Protein AF-V8PC30-F1 (afdb_monomer)

Organism: Ophiophagus hannah (NCBI:txid8665)

InterPro domains:
  IPR000210 BTB/POZ domain [PF00651] (2-73)
  IPR000210 BTB/POZ domain [PS50097] (1-52)
  IPR000210 BTB/POZ domain [SM00225] (2-82)
  IPR011333 SKP1/BTB/POZ domain superfamily [G3DSA:3.30.710.10] (1-78)
  IPR011333 SKP1/BTB/POZ domain superfamily [SSF54695] (2-73)

Nearest PDB structures (foldseek):
  8h3r-assembly1_B  TM=8.640E-01  e=3.817E-05  Homo sapiens
  8voj-assembly1_B  TM=8.892E-01  e=1.368E-04  Homo sapiens
  8h37-assembly1_A  TM=8.628E-01  e=3.136E-04  Homo sapiens
  4j8z-assembly1_A  TM=8.423E-01  e=4.315E-04  Homo sapiens
  3lbz-assembly1_A  TM=8.047E-01  e=9.282E-04  Homo sapiens

Secondary structure (DSSP, 8-state):
-HHHHH-HHHHHHHHS--HHHHHT----TT--HHHHHHHHHHHHHS-----HHHHHHHHHHHHHTT-HHHHHHHHHHHS---

Radius of gyration: 13.37 Å; Cα contacts (8 Å, |Δi|>4): 65; chains: 1; bounding box: 39×24×30 Å

Foldseek 3Di:
DLLLVQFVQVVCVCPVVPPCNVVVHDDDPLADPVLVVQVVCCSVPVDHDDDPVSLVRNLVVCVVRVRVVSNVVSVVVNDDDD

pLDDT: mean 76.05, std 11.08, range [43.28, 87.12]

Structure (mmCIF, N/CA/C/O backbone):
data_AF-V8PC30-F1
#
_entry.id   AF-V8PC30-F1
#
loop_
_atom_site.group_PDB
_atom_site.id
_atom_site.type_symbol
_atom_site.label_atom_id
_atom_site.label_alt_id
_atom_site.label_comp_id
_atom_site.label_asym_id
_atom_site.label_entity_id
_atom_site.label_seq_id
_atom_site.pdbx_PDB_ins_code
_atom_site.Cartn_x
_atom_site.Cartn_y
_atom_site.Cartn_z
_atom_site.occupancy
_atom_site.B_iso_or_equiv
_atom_site.auth_seq_id
_atom_site.auth_comp_id
_atom_site.auth_asym_id
_atom_site.auth_atom_id
_atom_site.pdbx_PDB_model_num
ATOM 1 N N . MET A 1 1 ? -12.756 -3.530 5.373 1.00 58.09 1 MET A N 1
ATOM 2 C CA . MET A 1 1 ? -11.996 -4.468 6.234 1.00 58.09 1 MET A CA 1
ATOM 3 C C . MET A 1 1 ? -10.671 -4.891 5.599 1.00 58.09 1 MET A C 1
ATOM 5 O O . MET A 1 1 ? -9.693 -4.886 6.325 1.00 58.09 1 MET A O 1
ATOM 9 N N . LEU A 1 2 ? -10.594 -5.144 4.280 1.00 73.94 2 LEU A N 1
ATOM 10 C CA . LEU A 1 2 ? -9.342 -5.520 3.589 1.00 73.94 2 LEU A CA 1
ATOM 11 C C . LEU A 1 2 ? -8.148 -4.604 3.922 1.00 73.94 2 LEU A C 1
ATOM 13 O O . LEU A 1 2 ? -7.131 -5.096 4.394 1.00 73.94 2 LEU A O 1
ATOM 17 N N . LEU A 1 3 ? -8.300 -3.279 3.780 1.00 75.19 3 LEU A N 1
ATOM 18 C CA . LEU A 1 3 ? -7.247 -2.306 4.115 1.00 75.19 3 LEU A CA 1
ATOM 19 C C . LEU A 1 3 ? -6.766 -2.424 5.571 1.00 75.19 3 LEU A C 1
ATOM 21 O O . LEU A 1 3 ? -5.568 -2.467 5.807 1.00 75.19 3 LEU A O 1
ATOM 25 N N . ALA A 1 4 ? -7.673 -2.566 6.540 1.00 74.69 4 ALA A N 1
ATOM 26 C CA . ALA A 1 4 ? -7.321 -2.748 7.954 1.00 74.69 4 ALA A CA 1
ATOM 27 C C . ALA A 1 4 ? -6.592 -4.080 8.231 1.00 74.69 4 ALA A C 1
ATOM 29 O O . ALA A 1 4 ? -5.823 -4.195 9.183 1.00 74.69 4 ALA A O 1
ATOM 30 N N . SER A 1 5 ? -6.849 -5.107 7.419 1.00 78.00 5 SER A N 1
ATOM 31 C CA . SER A 1 5 ? -6.199 -6.414 7.544 1.00 78.00 5 SER A CA 1
ATOM 32 C C . SER A 1 5 ? -4.779 -6.409 6.982 1.00 78.00 5 SER A C 1
ATOM 34 O O . SER A 1 5 ? -3.904 -7.061 7.545 1.00 78.00 5 SER A O 1
ATOM 36 N N . VAL A 1 6 ? -4.544 -5.668 5.897 1.00 76.50 6 VAL A N 1
ATOM 37 C CA . VAL A 1 6 ? -3.242 -5.626 5.206 1.00 76.50 6 VAL A CA 1
ATOM 38 C C . VAL A 1 6 ? -2.347 -4.470 5.657 1.00 76.50 6 VAL A C 1
ATOM 40 O O . VAL A 1 6 ? -1.148 -4.487 5.393 1.00 76.50 6 VAL A O 1
ATOM 43 N N . SER A 1 7 ? -2.914 -3.474 6.342 1.00 82.00 7 SER A N 1
ATOM 44 C CA . SER A 1 7 ? -2.223 -2.266 6.788 1.00 82.00 7 SER A CA 1
ATOM 45 C C . SER A 1 7 ? -2.522 -1.983 8.263 1.00 82.00 7 SER A C 1
ATOM 47 O O . SER A 1 7 ? -3.642 -1.598 8.615 1.00 82.00 7 SER A O 1
ATOM 49 N N . PRO A 1 8 ? -1.513 -2.120 9.139 1.00 81.94 8 PRO A N 1
ATOM 50 C CA . PRO A 1 8 ? -1.591 -1.666 10.521 1.00 81.94 8 PRO A CA 1
ATOM 51 C C . PRO A 1 8 ? -1.896 -0.166 10.636 1.00 81.94 8 PRO A C 1
ATOM 53 O O . PRO A 1 8 ? -2.679 0.202 11.499 1.00 81.94 8 PRO A O 1
ATOM 56 N N . TYR A 1 9 ? -1.388 0.670 9.720 1.00 82.81 9 TYR A N 1
ATOM 57 C CA . TYR A 1 9 ? -1.708 2.102 9.677 1.00 82.81 9 TYR A CA 1
ATOM 58 C C . TYR A 1 9 ? -3.211 2.344 9.509 1.00 82.81 9 TYR A C 1
ATOM 60 O O . TYR A 1 9 ? -3.817 3.046 10.313 1.00 82.81 9 TYR A O 1
ATOM 68 N N . PHE A 1 10 ? -3.843 1.717 8.509 1.00 78.56 10 PHE A N 1
ATOM 69 C CA . PHE A 1 10 ? -5.290 1.836 8.326 1.00 78.56 10 PHE A CA 1
ATOM 70 C C . PHE A 1 10 ? -6.060 1.217 9.488 1.00 78.56 10 PHE A C 1
ATOM 72 O O . PHE A 1 10 ? -7.086 1.757 9.885 1.00 78.56 10 PHE A O 1
ATOM 79 N N . ARG A 1 11 ? -5.576 0.108 10.060 1.00 80.50 11 ARG A N 1
ATOM 80 C CA . ARG A 1 11 ? -6.184 -0.484 11.255 1.00 80.50 11 ARG A CA 1
ATOM 81 C C . ARG A 1 11 ? -6.215 0.515 12.400 1.00 80.50 11 ARG A C 1
ATOM 83 O O . ARG A 1 11 ? -7.298 0.774 12.904 1.00 80.50 11 ARG A O 1
ATOM 90 N N . ASP A 1 12 ? -5.067 1.091 12.747 1.00 80.69 12 ASP A N 1
ATOM 91 C CA . ASP A 1 12 ? -4.959 2.089 13.805 1.00 80.69 12 ASP A CA 1
ATOM 92 C C . ASP A 1 12 ? -5.817 3.309 13.484 1.00 80.69 12 ASP A C 1
ATOM 94 O O . ASP A 1 12 ? -6.511 3.805 14.362 1.00 80.69 12 ASP A O 1
ATOM 98 N N . LEU A 1 13 ? -5.876 3.744 12.227 1.00 78.06 13 LEU A N 1
ATOM 99 C CA . LEU A 1 13 ? -6.714 4.866 11.813 1.00 78.06 13 LEU A CA 1
ATOM 100 C C . LEU A 1 13 ? -8.218 4.566 11.957 1.00 78.06 13 LEU A C 1
ATOM 102 O O . LEU A 1 13 ? -8.965 5.417 12.429 1.00 78.06 13 LEU A O 1
ATOM 106 N N . PHE A 1 14 ? -8.661 3.343 11.651 1.00 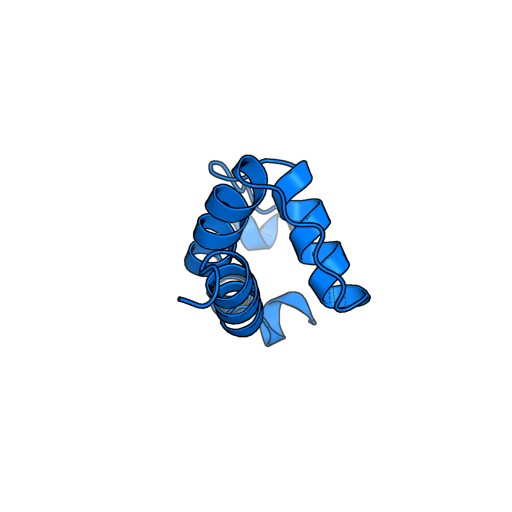73.69 14 PHE A N 1
ATOM 107 C CA . PHE A 1 14 ? -10.049 2.911 11.854 1.00 73.69 14 PHE A CA 1
ATOM 108 C C . PHE A 1 14 ? -10.393 2.628 13.323 1.00 73.69 14 PHE A C 1
ATOM 110 O O . PHE A 1 14 ? -11.550 2.775 13.710 1.00 73.69 14 PHE A O 1
ATOM 117 N N . THR A 1 15 ? -9.427 2.207 14.145 1.00 73.31 15 THR A N 1
ATOM 118 C CA . THR A 1 15 ? -9.663 1.871 15.560 1.00 73.31 15 THR A CA 1
AT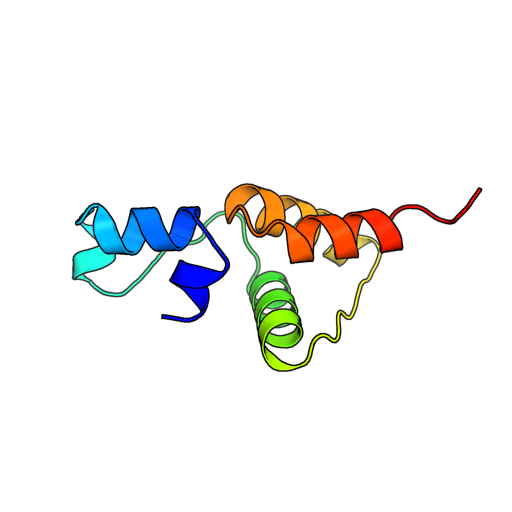OM 119 C C . THR A 1 15 ? -9.417 3.028 16.523 1.00 73.31 15 THR A C 1
ATOM 121 O O . THR A 1 15 ? -9.970 3.022 17.617 1.00 73.31 15 THR A O 1
ATOM 124 N N . SER A 1 16 ? -8.594 4.012 16.154 1.00 65.31 16 SER A N 1
ATOM 125 C CA . SER A 1 16 ? -8.186 5.105 17.049 1.00 65.31 16 SER A CA 1
ATOM 126 C C . SER A 1 16 ? -9.238 6.200 17.208 1.00 65.31 16 SER A C 1
ATOM 128 O O . SER A 1 16 ? -9.077 7.055 18.072 1.00 65.31 16 SER A O 1
ATOM 130 N N . GLY A 1 17 ? -10.315 6.200 16.415 1.00 55.50 17 GLY A N 1
ATOM 131 C CA . GLY A 1 17 ? -11.367 7.217 16.523 1.00 55.50 17 GLY A CA 1
ATOM 132 C C . GLY A 1 17 ? -10.865 8.647 16.287 1.00 55.50 17 GLY A C 1
ATOM 133 O O . GLY A 1 17 ? -11.522 9.599 16.703 1.00 55.50 17 GLY A O 1
ATOM 134 N N . SER A 1 18 ? -9.699 8.800 15.650 1.00 57.78 18 SER A N 1
ATOM 135 C CA . SER A 1 18 ? -9.121 10.091 15.272 1.00 57.78 18 SER A CA 1
ATOM 136 C C . SER A 1 18 ? -10.112 10.855 14.389 1.00 57.78 18 SER A C 1
ATOM 138 O O . SER A 1 18 ? -10.797 10.232 13.582 1.00 57.78 18 SER A O 1
ATOM 140 N N . SER A 1 19 ? -10.218 12.179 14.509 1.00 50.94 19 SER A N 1
ATOM 141 C CA . SER A 1 19 ? -11.267 12.982 13.848 1.00 50.94 19 SER A CA 1
ATOM 142 C C . SER A 1 19 ? -11.391 12.768 12.327 1.00 50.94 19 SER A C 1
ATOM 144 O O . SER A 1 19 ? -12.490 12.874 11.794 1.00 50.94 19 SER A O 1
ATOM 146 N N . GLU A 1 20 ? -10.311 12.385 11.637 1.00 52.94 20 GLU A N 1
ATOM 147 C CA . GLU A 1 20 ? -10.330 11.984 10.215 1.00 52.94 20 GLU A CA 1
ATOM 148 C C . GLU A 1 20 ? -11.165 10.715 9.954 1.00 52.94 20 GLU A C 1
ATOM 150 O O . GLU A 1 20 ? -11.907 10.626 8.979 1.00 52.94 20 GLU A O 1
ATOM 155 N N . SER A 1 21 ? -11.137 9.746 10.872 1.00 54.78 21 SER A N 1
ATOM 156 C CA . SER A 1 21 ? -11.919 8.507 10.768 1.00 54.78 21 SER A CA 1
ATOM 157 C C . SER A 1 21 ? -13.430 8.720 10.917 1.00 54.78 21 SER A C 1
ATOM 159 O O . SER A 1 21 ? -14.209 7.907 10.420 1.00 54.78 21 SER A O 1
ATOM 161 N N . GLN A 1 22 ? -13.861 9.819 11.550 1.00 52.91 22 GLN A N 1
ATOM 162 C CA . GLN A 1 22 ? -15.284 10.128 11.736 1.00 52.91 22 GLN A CA 1
ATOM 163 C C . GLN A 1 22 ? -15.936 10.736 10.488 1.00 52.91 22 GLN A C 1
ATOM 165 O O . GLN A 1 22 ? -17.136 10.562 10.287 1.00 52.91 22 GLN A O 1
ATOM 170 N N . ASN A 1 23 ? -15.149 11.391 9.630 1.00 55.12 23 ASN A N 1
ATOM 171 C CA . ASN A 1 23 ? -15.611 11.912 8.343 1.00 55.12 23 ASN A CA 1
ATOM 172 C C . ASN A 1 23 ? -15.553 10.869 7.213 1.00 55.12 23 ASN A C 1
ATOM 174 O O . ASN A 1 23 ? -16.122 11.093 6.150 1.00 55.12 23 ASN A O 1
ATOM 178 N N . GLY A 1 24 ? -14.896 9.724 7.437 1.00 62.50 24 GLY A N 1
ATOM 179 C CA . GLY A 1 24 ? -14.732 8.675 6.424 1.00 62.50 24 GLY A CA 1
ATOM 180 C C . GLY A 1 24 ? -13.741 9.030 5.309 1.00 62.50 24 GLY A C 1
ATOM 181 O O . GLY A 1 24 ? -13.638 8.290 4.332 1.00 62.50 24 GLY A O 1
ATOM 182 N N . GLU A 1 25 ? -13.000 10.128 5.459 1.00 64.56 25 GLU A N 1
ATOM 183 C CA . GLU A 1 25 ? -12.042 10.645 4.483 1.00 64.56 25 GLU A CA 1
ATOM 184 C C . GLU A 1 25 ? -10.645 10.660 5.110 1.00 64.56 25 GLU A C 1
ATOM 186 O O . GLU A 1 25 ? -10.456 11.156 6.218 1.00 64.56 25 GLU A O 1
ATOM 191 N N . ILE A 1 26 ? -9.663 10.092 4.408 1.00 71.88 26 ILE A N 1
ATOM 192 C CA . ILE A 1 26 ? -8.273 9.996 4.869 1.00 71.88 26 ILE A CA 1
ATOM 193 C C . ILE A 1 26 ? -7.419 10.789 3.892 1.00 71.88 26 ILE A C 1
ATOM 195 O O . ILE A 1 26 ? -7.378 10.455 2.703 1.00 71.88 26 ILE A O 1
ATOM 199 N N . LEU A 1 27 ? -6.728 11.820 4.378 1.00 71.81 27 LEU A N 1
ATOM 200 C CA . LEU A 1 27 ? -5.850 12.620 3.536 1.00 71.81 27 LEU A CA 1
ATOM 201 C C . LEU A 1 27 ? -4.446 12.008 3.506 1.00 71.81 27 LEU A C 1
ATOM 203 O O . LEU A 1 27 ? -3.760 11.895 4.518 1.00 71.81 27 LEU A O 1
ATOM 207 N N . LEU A 1 28 ? -3.996 11.620 2.315 1.00 75.81 28 LEU A N 1
ATOM 208 C CA . LEU A 1 28 ? -2.657 11.078 2.091 1.00 75.81 28 LEU A CA 1
ATOM 209 C C . LEU A 1 28 ? -1.803 12.119 1.359 1.00 75.81 28 LEU A C 1
ATOM 211 O O . LEU A 1 28 ? -1.647 12.054 0.146 1.00 75.81 28 LEU A O 1
ATOM 215 N N . GLU A 1 29 ? -1.253 13.081 2.103 1.00 71.25 29 GLU A N 1
ATOM 216 C CA . GLU A 1 29 ? -0.527 14.233 1.530 1.00 71.25 29 GLU A CA 1
ATOM 217 C C . GLU A 1 29 ? 0.740 13.844 0.742 1.00 71.25 29 GLU A C 1
ATOM 219 O O . GLU A 1 29 ? 1.062 14.467 -0.265 1.00 71.25 29 GLU A O 1
ATOM 224 N N . ASP A 1 30 ? 1.418 12.764 1.137 1.00 72.56 30 ASP A N 1
ATOM 225 C CA . ASP A 1 30 ? 2.655 12.283 0.492 1.00 72.56 30 ASP A CA 1
ATOM 226 C C . ASP A 1 30 ? 2.412 11.159 -0.527 1.00 72.56 30 ASP A C 1
ATOM 228 O O . ASP A 1 30 ? 3.248 10.266 -0.690 1.00 72.56 30 ASP A O 1
ATOM 232 N N . MET A 1 31 ? 1.237 11.112 -1.158 1.00 80.88 31 MET A N 1
ATOM 233 C CA . MET A 1 31 ? 0.917 10.036 -2.092 1.00 80.88 31 MET A CA 1
ATOM 234 C C . MET A 1 31 ? 0.178 10.545 -3.316 1.00 80.88 31 MET A C 1
ATOM 236 O O . MET A 1 31 ? -0.860 11.194 -3.231 1.00 80.88 31 MET A O 1
ATOM 240 N N . THR A 1 32 ? 0.698 10.193 -4.487 1.00 83.31 32 THR A N 1
ATOM 241 C CA . THR A 1 32 ? 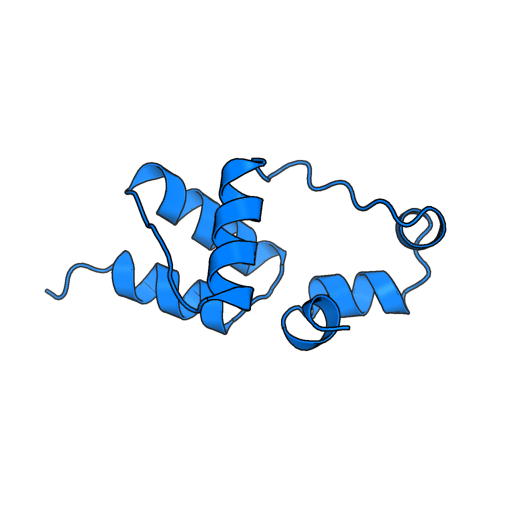0.026 10.473 -5.751 1.00 83.31 32 THR A CA 1
ATOM 242 C C . THR A 1 32 ? -1.111 9.478 -5.983 1.00 83.31 32 THR A C 1
ATOM 244 O O . THR A 1 32 ? -1.040 8.309 -5.591 1.00 83.31 32 THR A O 1
ATOM 247 N N . ALA A 1 33 ? -2.159 9.926 -6.679 1.00 82.62 33 ALA A N 1
ATOM 248 C CA . ALA A 1 33 ? -3.305 9.081 -7.019 1.00 82.62 33 ALA A CA 1
ATOM 249 C C . ALA A 1 33 ? -2.896 7.826 -7.813 1.00 82.62 33 ALA A C 1
ATOM 251 O O . ALA A 1 33 ? -3.468 6.757 -7.620 1.00 82.62 33 ALA A O 1
ATOM 252 N N . SER A 1 34 ? -1.868 7.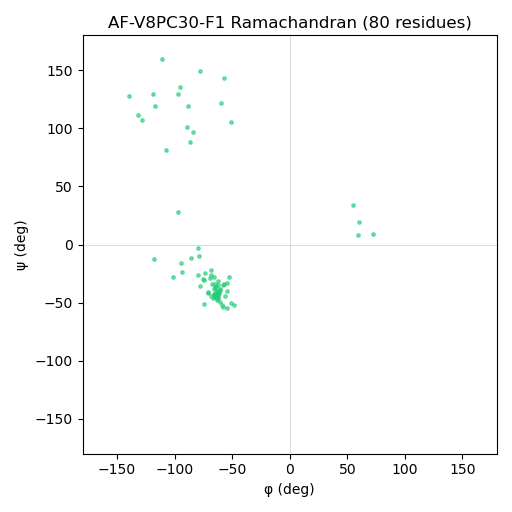933 -8.661 1.00 83.12 34 SER A N 1
ATOM 253 C CA . SER A 1 34 ? -1.298 6.805 -9.404 1.00 83.12 34 SER A CA 1
ATOM 254 C C . SER A 1 34 ? -0.694 5.744 -8.485 1.00 83.12 34 SER A C 1
ATOM 256 O O . SER A 1 34 ? -0.949 4.561 -8.681 1.00 83.12 34 SER A O 1
ATOM 258 N N . THR A 1 35 ? 0.053 6.153 -7.457 1.00 83.75 35 THR A N 1
ATOM 259 C CA . THR A 1 35 ? 0.673 5.233 -6.493 1.00 83.75 35 THR A CA 1
ATOM 260 C C . THR A 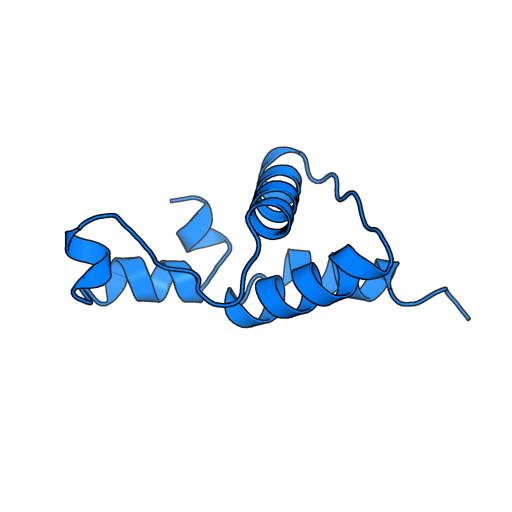1 35 ? -0.383 4.492 -5.681 1.00 83.75 35 THR A C 1
ATOM 262 O O . THR A 1 35 ? -0.281 3.278 -5.502 1.00 83.75 35 THR A O 1
ATOM 265 N N . LEU A 1 36 ? -1.431 5.198 -5.241 1.00 84.38 36 LEU A N 1
ATOM 266 C CA . LEU A 1 36 ? -2.556 4.570 -4.551 1.00 84.38 36 LEU A CA 1
ATOM 267 C C . LEU A 1 36 ? -3.294 3.584 -5.467 1.00 84.38 36 LEU A C 1
ATOM 269 O O . LEU A 1 36 ? -3.655 2.496 -5.028 1.00 84.38 36 LEU A O 1
ATOM 273 N N . HIS A 1 37 ? -3.490 3.937 -6.740 1.00 85.12 37 HIS A N 1
ATOM 274 C CA . HIS A 1 37 ? -4.139 3.055 -7.703 1.00 85.12 37 HIS A CA 1
ATOM 275 C C . HIS A 1 37 ? -3.331 1.771 -7.924 1.00 85.12 37 HIS A C 1
ATOM 277 O O . HIS A 1 37 ? -3.899 0.695 -7.803 1.00 85.12 37 HIS A O 1
ATOM 283 N N . SER A 1 38 ? -2.014 1.855 -8.140 1.00 84.25 38 SER A N 1
ATOM 284 C CA . SER A 1 38 ? -1.157 0.667 -8.281 1.00 84.25 38 SER A CA 1
ATOM 285 C C . SER A 1 38 ? -1.134 -0.206 -7.026 1.00 84.25 38 SER A C 1
ATOM 287 O O . SER A 1 38 ? -1.067 -1.427 -7.119 1.00 84.25 38 SER A O 1
ATOM 289 N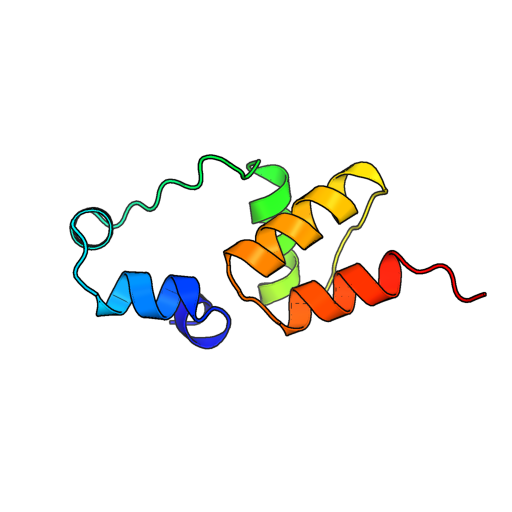 N . LEU A 1 39 ? -1.204 0.409 -5.843 1.00 84.31 39 LEU A N 1
ATOM 290 C CA . LEU A 1 39 ? -1.313 -0.312 -4.578 1.00 84.31 39 LEU A CA 1
ATOM 291 C C . LEU A 1 39 ? -2.633 -1.078 -4.481 1.00 84.31 39 LEU A C 1
ATOM 293 O O . LEU A 1 39 ? -2.640 -2.228 -4.051 1.00 84.31 39 LEU A O 1
ATOM 297 N N . LEU A 1 40 ? -3.747 -0.439 -4.847 1.00 84.50 40 LEU A N 1
ATOM 298 C CA . LEU A 1 40 ? -5.057 -1.084 -4.848 1.00 84.50 40 LEU A CA 1
ATOM 299 C C . LEU A 1 40 ? -5.118 -2.192 -5.891 1.00 84.50 40 LEU A C 1
ATOM 301 O O . LEU A 1 40 ? -5.610 -3.266 -5.571 1.00 84.50 40 LEU A O 1
ATOM 305 N N . ASP A 1 41 ? -4.584 -1.949 -7.084 1.00 86.38 41 ASP A N 1
ATOM 306 C CA . ASP A 1 41 ? -4.490 -2.949 -8.141 1.00 86.38 41 ASP A CA 1
ATOM 307 C C . ASP A 1 41 ? -3.768 -4.189 -7.606 1.00 86.38 41 ASP A C 1
ATOM 309 O O . ASP A 1 41 ? -4.388 -5.235 -7.480 1.00 86.38 41 ASP A O 1
ATOM 313 N N . TYR A 1 42 ? -2.563 -4.031 -7.053 1.00 84.44 42 TYR A N 1
ATOM 314 C CA . TYR A 1 42 ? -1.841 -5.127 -6.403 1.00 84.44 42 TYR A CA 1
ATOM 315 C C . TYR A 1 42 ? -2.633 -5.833 -5.295 1.00 84.44 42 TYR A C 1
ATOM 317 O O . TYR A 1 42 ? -2.583 -7.053 -5.177 1.00 84.44 42 TYR A O 1
ATOM 325 N N . LEU A 1 43 ? -3.376 -5.101 -4.462 1.00 82.19 43 LEU A N 1
ATOM 326 C CA . LEU A 1 43 ? -4.176 -5.721 -3.401 1.00 82.19 43 LEU A CA 1
ATOM 327 C C . LEU A 1 43 ? -5.354 -6.551 -3.930 1.00 82.19 43 LEU A C 1
ATOM 329 O O . LEU A 1 43 ? -5.806 -7.451 -3.222 1.00 82.19 43 LEU A O 1
ATOM 333 N N . TYR A 1 44 ? -5.873 -6.236 -5.117 1.00 83.25 44 TYR A N 1
ATOM 334 C CA . TYR A 1 44 ? -7.026 -6.915 -5.713 1.00 83.25 44 TYR A CA 1
ATOM 335 C C . TYR A 1 44 ? -6.651 -7.930 -6.798 1.00 83.25 44 TYR A C 1
ATOM 337 O O . TYR A 1 44 ? -7.402 -8.885 -6.998 1.00 83.25 44 TYR A O 1
ATOM 345 N N . THR A 1 45 ? -5.530 -7.737 -7.490 1.00 83.62 45 THR A N 1
ATOM 346 C CA . THR A 1 45 ? -5.095 -8.537 -8.646 1.00 83.62 45 THR A CA 1
ATOM 347 C C . THR A 1 45 ? -3.774 -9.262 -8.409 1.00 83.62 45 THR A C 1
ATOM 349 O O . THR A 1 45 ? -3.432 -10.146 -9.185 1.00 83.62 45 THR A O 1
ATOM 352 N N . GLU A 1 46 ? -3.036 -8.914 -7.346 1.00 78.94 46 GLU A N 1
ATOM 353 C CA . GLU A 1 46 ? -1.653 -9.354 -7.092 1.00 78.94 46 GLU A CA 1
ATOM 354 C C . GLU A 1 46 ? -0.656 -8.955 -8.199 1.00 78.94 46 GLU A C 1
ATOM 356 O O . GLU A 1 46 ? 0.518 -9.326 -8.142 1.00 78.94 46 GLU A O 1
ATOM 361 N N . GLU A 1 47 ? -1.0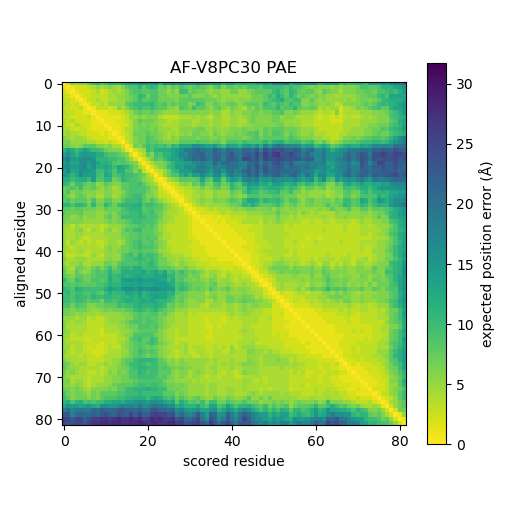76 -8.139 -9.171 1.00 79.31 47 GLU A N 1
ATOM 362 C CA . GLU A 1 47 ? -0.220 -7.603 -10.225 1.00 79.31 47 GLU A CA 1
ATOM 363 C C . GLU A 1 47 ? 0.300 -6.215 -9.845 1.00 79.31 47 GLU A C 1
ATOM 365 O O . GLU A 1 47 ? -0.422 -5.352 -9.346 1.00 79.31 47 GLU A O 1
ATOM 370 N N . LEU A 1 48 ? 1.594 -5.987 -10.076 1.00 78.56 48 LEU A N 1
ATOM 371 C CA . LEU A 1 48 ? 2.253 -4.734 -9.733 1.00 78.56 48 LEU A CA 1
ATOM 372 C C . LEU A 1 48 ? 3.004 -4.192 -10.947 1.00 78.56 48 LEU A C 1
ATOM 374 O O . LEU A 1 48 ? 4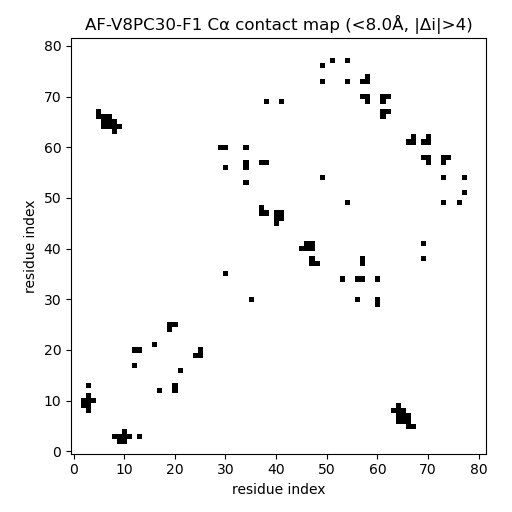.059 -4.695 -11.327 1.00 78.56 48 LEU A O 1
ATOM 378 N N . SER A 1 49 ? 2.475 -3.125 -11.540 1.00 74.69 49 SER A N 1
ATOM 379 C CA . SER A 1 49 ? 3.147 -2.419 -12.634 1.00 74.69 49 SER A CA 1
ATOM 380 C C . SER A 1 49 ? 4.155 -1.413 -12.080 1.00 74.69 49 SER A C 1
ATOM 382 O O . SER A 1 49 ? 3.796 -0.294 -11.709 1.00 74.69 49 SER A O 1
ATOM 384 N N . LEU A 1 50 ? 5.427 -1.808 -12.011 1.00 74.88 50 LEU A N 1
ATOM 385 C CA . LEU A 1 50 ? 6.507 -0.958 -11.511 1.00 74.88 50 LEU A CA 1
ATOM 386 C C . LEU A 1 50 ? 7.279 -0.266 -12.634 1.00 74.88 50 LEU A C 1
ATOM 388 O O . LEU A 1 50 ? 7.791 -0.896 -13.555 1.00 74.88 50 LEU A O 1
ATOM 392 N N . SER A 1 51 ? 7.432 1.049 -12.495 1.00 78.44 51 SER A N 1
ATOM 393 C CA . SER A 1 51 ? 8.438 1.836 -13.212 1.00 78.44 51 SER A CA 1
ATOM 394 C C . SER A 1 51 ? 9.492 2.332 -12.221 1.00 78.44 51 SER A C 1
ATOM 396 O O . SER A 1 51 ? 9.205 2.423 -11.030 1.00 78.44 51 SER A O 1
ATOM 398 N N . ALA A 1 52 ? 10.692 2.704 -12.675 1.00 75.31 52 ALA A N 1
ATOM 399 C CA . ALA A 1 52 ? 11.741 3.225 -11.786 1.00 75.31 52 ALA A CA 1
ATOM 400 C C . ALA A 1 52 ? 11.272 4.424 -10.935 1.00 75.31 52 ALA A C 1
ATOM 402 O O . ALA A 1 52 ? 11.668 4.566 -9.781 1.00 75.31 52 ALA A O 1
ATOM 403 N N . GLN A 1 53 ? 10.385 5.253 -11.494 1.00 73.31 53 GLN A N 1
ATOM 404 C CA . GLN A 1 53 ? 9.793 6.390 -10.796 1.00 73.31 53 GLN A CA 1
ATOM 405 C C . GLN A 1 53 ? 8.742 5.925 -9.776 1.00 73.31 53 GLN A C 1
ATOM 407 O O . GLN A 1 53 ? 8.824 6.261 -8.598 1.00 73.31 53 GLN A O 1
ATOM 412 N N . THR A 1 54 ? 7.798 5.084 -10.209 1.00 77.50 54 THR A N 1
ATOM 413 C CA . THR A 1 54 ? 6.688 4.605 -9.367 1.00 77.50 54 THR A CA 1
ATOM 414 C C . THR A 1 54 ? 7.161 3.658 -8.267 1.00 77.50 54 THR A C 1
ATOM 416 O O . THR A 1 54 ? 6.555 3.609 -7.207 1.00 77.50 54 THR A O 1
ATOM 419 N N . ALA A 1 55 ? 8.248 2.915 -8.475 1.00 82.19 55 ALA A N 1
ATOM 420 C CA . ALA A 1 55 ? 8.759 1.954 -7.507 1.00 82.19 55 ALA A CA 1
ATOM 421 C C . ALA A 1 55 ? 9.310 2.629 -6.245 1.00 82.19 55 ALA A C 1
ATOM 423 O O . ALA A 1 55 ? 9.180 2.078 -5.152 1.00 82.19 55 ALA A O 1
ATOM 424 N N . HIS A 1 56 ? 9.905 3.819 -6.362 1.00 83.81 56 HIS A N 1
ATOM 425 C CA . HIS A 1 56 ? 10.325 4.587 -5.189 1.00 83.81 56 HIS A CA 1
ATOM 426 C C . HIS A 1 56 ? 9.113 5.095 -4.395 1.00 83.81 56 HIS A C 1
ATOM 428 O O . HIS A 1 56 ? 9.055 4.939 -3.171 1.00 83.81 56 HIS A O 1
ATOM 434 N N . ASP A 1 57 ? 8.115 5.626 -5.102 1.00 85.38 57 ASP A N 1
ATOM 435 C CA . ASP A 1 57 ? 6.885 6.141 -4.498 1.00 85.38 57 ASP A CA 1
ATOM 436 C C . ASP A 1 57 ? 6.069 5.021 -3.836 1.00 85.38 57 ASP A C 1
ATOM 438 O O . ASP A 1 57 ? 5.638 5.161 -2.694 1.00 85.38 57 ASP A O 1
ATOM 442 N N . LEU A 1 58 ? 5.915 3.873 -4.505 1.00 85.94 58 LEU A N 1
ATOM 443 C CA . LEU A 1 58 ? 5.252 2.680 -3.969 1.00 85.94 58 LEU A CA 1
ATOM 444 C C . LEU A 1 58 ? 5.977 2.128 -2.750 1.00 85.94 58 LEU A C 1
ATOM 446 O O . LEU A 1 58 ? 5.321 1.740 -1.790 1.00 85.94 58 LEU A O 1
ATOM 450 N N . PHE A 1 59 ? 7.310 2.107 -2.753 1.00 86.38 59 PHE A N 1
ATOM 451 C CA . PHE A 1 59 ? 8.074 1.666 -1.589 1.00 86.38 59 PHE A CA 1
ATOM 452 C C . PHE A 1 59 ? 7.825 2.579 -0.384 1.00 86.38 59 PHE A C 1
ATOM 454 O O . PHE A 1 59 ? 7.549 2.104 0.721 1.00 86.38 59 PHE A O 1
ATOM 461 N N . THR A 1 60 ? 7.869 3.892 -0.608 1.00 86.31 60 THR A N 1
ATOM 462 C CA . THR A 1 60 ? 7.612 4.899 0.426 1.00 86.31 60 THR A CA 1
ATOM 463 C C . THR A 1 60 ? 6.179 4.797 0.947 1.00 86.31 60 THR A C 1
ATOM 465 O O . THR A 1 60 ? 5.969 4.727 2.160 1.00 86.31 60 THR A O 1
ATOM 468 N N . ALA A 1 61 ? 5.196 4.678 0.050 1.00 85.94 61 ALA A N 1
ATOM 469 C CA . ALA A 1 61 ? 3.790 4.490 0.393 1.00 85.94 61 ALA A CA 1
ATOM 470 C C . ALA A 1 61 ? 3.554 3.179 1.157 1.00 85.94 61 ALA A C 1
ATOM 472 O O . ALA A 1 61 ? 2.901 3.191 2.198 1.00 85.94 61 ALA A O 1
ATOM 473 N N . ALA A 1 62 ? 4.135 2.061 0.712 1.00 86.88 62 ALA A N 1
ATOM 474 C CA . ALA A 1 62 ? 4.050 0.770 1.393 1.00 86.88 62 ALA A CA 1
ATOM 475 C C . ALA A 1 62 ? 4.639 0.837 2.805 1.00 86.88 62 ALA A C 1
ATOM 477 O O . ALA A 1 62 ? 4.096 0.241 3.734 1.00 86.88 62 ALA A O 1
ATOM 478 N N . SER A 1 63 ? 5.731 1.584 2.982 1.00 86.75 63 SER A N 1
ATOM 479 C CA . SER A 1 63 ? 6.352 1.782 4.288 1.00 86.75 63 SER A CA 1
ATOM 480 C C . SER A 1 63 ? 5.502 2.678 5.196 1.00 86.75 63 SER A C 1
ATOM 482 O O . SER A 1 63 ? 5.321 2.338 6.365 1.00 86.75 63 SER A O 1
ATOM 484 N N . LYS A 1 64 ? 4.923 3.766 4.665 1.00 84.81 64 LYS A N 1
ATOM 485 C CA . LYS A 1 64 ? 4.011 4.670 5.396 1.00 84.81 64 LYS A CA 1
ATOM 486 C C . LYS A 1 64 ? 2.732 3.951 5.829 1.00 84.81 64 LYS A C 1
ATOM 488 O O . LYS A 1 64 ? 2.338 4.029 6.986 1.00 84.81 64 LYS A O 1
ATOM 493 N N . LEU A 1 65 ? 2.133 3.192 4.916 1.00 84.44 65 LEU A N 1
ATOM 494 C CA . LEU A 1 65 ? 0.937 2.388 5.161 1.00 84.44 65 LEU A CA 1
ATOM 495 C C . LEU A 1 65 ? 1.242 1.064 5.878 1.00 84.44 65 LEU A C 1
ATOM 497 O O . LEU A 1 65 ? 0.325 0.310 6.189 1.00 84.44 65 LEU A O 1
ATOM 501 N N . GLN A 1 66 ? 2.510 0.749 6.142 1.00 86.75 66 GLN A N 1
ATOM 502 C CA . GLN A 1 66 ? 2.940 -0.481 6.811 1.00 86.75 66 GLN A CA 1
ATOM 503 C C . GLN A 1 66 ? 2.438 -1.775 6.130 1.00 86.75 66 GLN A C 1
ATOM 505 O O . GLN A 1 66 ? 2.198 -2.787 6.790 1.00 86.75 66 GLN A O 1
ATOM 510 N N . ILE A 1 67 ? 2.318 -1.767 4.798 1.00 87.12 67 ILE A N 1
ATOM 511 C CA . ILE A 1 67 ? 1.934 -2.935 3.996 1.00 87.12 67 ILE A CA 1
ATOM 512 C C . ILE A 1 67 ? 3.196 -3.739 3.671 1.00 87.12 67 ILE A C 1
ATOM 514 O O . ILE A 1 67 ? 3.850 -3.538 2.646 1.00 87.12 67 ILE A O 1
ATOM 518 N N . LEU A 1 68 ? 3.551 -4.657 4.572 1.00 83.25 68 LEU A N 1
ATOM 519 C CA . LEU A 1 68 ? 4.713 -5.543 4.436 1.00 83.25 68 LEU A CA 1
ATOM 520 C C . LEU A 1 68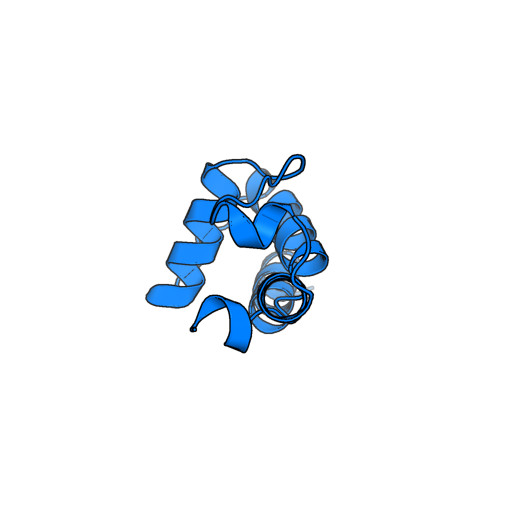 ? 4.793 -6.291 3.091 1.00 83.25 68 LEU A C 1
ATOM 522 O O . LEU A 1 68 ? 5.848 -6.191 2.463 1.00 83.25 68 LEU A O 1
ATOM 526 N N . PRO A 1 69 ? 3.732 -6.976 2.608 1.00 82.75 69 PRO A N 1
ATOM 527 C CA . PRO A 1 69 ? 3.829 -7.741 1.366 1.00 82.75 69 PRO A CA 1
ATOM 528 C C . PRO A 1 69 ? 4.129 -6.844 0.162 1.00 82.75 69 PRO A C 1
ATOM 530 O O . PRO A 1 69 ? 4.975 -7.184 -0.654 1.00 82.75 69 PRO A O 1
ATOM 533 N N . LEU A 1 70 ? 3.523 -5.656 0.091 1.00 84.19 70 LEU A N 1
ATOM 534 C CA . LEU A 1 70 ? 3.814 -4.694 -0.972 1.00 84.19 70 LEU A CA 1
ATOM 535 C C . LEU A 1 70 ? 5.260 -4.186 -0.888 1.00 84.19 70 LEU A C 1
ATOM 537 O O . LEU A 1 70 ? 5.948 -4.113 -1.902 1.00 84.19 70 LEU A O 1
ATOM 541 N N . LYS A 1 71 ? 5.747 -3.876 0.319 1.00 84.94 71 LYS A N 1
ATOM 542 C CA . LYS A 1 71 ? 7.128 -3.417 0.528 1.00 84.94 71 LYS A CA 1
ATOM 543 C C . LYS A 1 71 ? 8.150 -4.473 0.097 1.00 84.94 71 LYS A C 1
ATOM 545 O O . LYS A 1 71 ? 9.168 -4.127 -0.499 1.00 84.94 71 LYS A O 1
ATOM 550 N N . GLU A 1 72 ? 7.888 -5.744 0.394 1.00 85.31 72 GLU A N 1
ATOM 551 C CA . GLU A 1 72 ? 8.730 -6.855 -0.052 1.00 85.31 72 GLU A CA 1
ATOM 552 C C . GLU A 1 72 ? 8.693 -7.034 -1.568 1.00 85.31 72 GLU A C 1
ATOM 554 O O . GLU A 1 72 ? 9.754 -7.161 -2.172 1.00 85.31 72 GLU A O 1
ATOM 559 N N . THR A 1 73 ? 7.512 -7.006 -2.190 1.00 84.44 73 THR A N 1
ATOM 560 C CA . THR A 1 73 ? 7.370 -7.137 -3.647 1.00 84.44 73 THR A CA 1
ATOM 561 C C . THR A 1 73 ? 8.100 -6.008 -4.372 1.00 84.44 73 THR A C 1
ATOM 563 O O . THR A 1 73 ? 8.957 -6.273 -5.210 1.00 84.44 73 THR A O 1
ATOM 566 N N . VAL A 1 74 ? 7.875 -4.753 -3.971 1.00 84.75 74 VAL A N 1
ATOM 567 C CA . VAL A 1 74 ? 8.571 -3.592 -4.549 1.00 84.75 74 VAL A CA 1
ATOM 568 C C . VAL A 1 74 ? 10.081 -3.678 -4.319 1.00 84.75 74 VAL A C 1
ATOM 570 O O . VAL A 1 74 ? 10.855 -3.415 -5.232 1.00 84.75 74 VAL A O 1
ATOM 573 N N . GLY A 1 75 ? 10.523 -4.071 -3.120 1.00 81.06 75 GLY A N 1
ATOM 574 C CA . GLY A 1 75 ? 11.946 -4.220 -2.807 1.00 81.06 75 GLY A CA 1
ATOM 575 C C . GLY A 1 75 ? 12.639 -5.323 -3.616 1.00 81.06 75 GLY A C 1
ATOM 576 O O . GLY A 1 75 ? 13.804 -5.170 -3.978 1.00 81.06 75 GLY A O 1
ATOM 577 N N . ARG A 1 76 ? 11.929 -6.415 -3.927 1.00 80.12 76 ARG A N 1
ATOM 578 C CA . ARG A 1 76 ? 12.432 -7.509 -4.774 1.00 80.12 76 ARG A CA 1
ATOM 579 C C . ARG A 1 76 ? 12.558 -7.087 -6.235 1.00 80.12 76 ARG A C 1
ATOM 581 O O . ARG A 1 76 ? 13.560 -7.415 -6.853 1.00 80.12 76 ARG A O 1
ATOM 588 N N . GLU A 1 77 ? 11.589 -6.339 -6.747 1.00 76.12 77 GLU A N 1
ATOM 589 C CA . GLU A 1 77 ? 11.584 -5.839 -8.128 1.00 76.12 77 GLU A CA 1
ATOM 590 C C . GLU A 1 77 ? 12.577 -4.677 -8.337 1.00 76.12 77 GLU A C 1
ATOM 592 O O . GLU A 1 77 ? 13.151 -4.524 -9.412 1.00 76.12 77 GLU A O 1
ATOM 597 N N . GLN A 1 78 ? 12.830 -3.872 -7.296 1.00 68.62 78 GLN A N 1
ATOM 598 C CA . GLN A 1 78 ? 13.822 -2.785 -7.304 1.00 68.62 78 GLN A CA 1
ATOM 599 C C . GLN A 1 78 ? 15.273 -3.276 -7.242 1.00 68.62 78 GLN A C 1
ATOM 601 O O . GLN A 1 78 ? 16.176 -2.550 -7.659 1.00 68.62 78 GLN A O 1
ATOM 606 N N . LEU A 1 79 ? 15.532 -4.473 -6.702 1.00 57.53 79 LEU A N 1
ATOM 607 C CA . LEU A 1 79 ? 16.864 -5.072 -6.726 1.00 57.53 79 LEU A CA 1
ATOM 608 C C . LEU A 1 79 ? 17.026 -5.898 -8.010 1.00 57.53 79 LEU A C 1
ATOM 610 O O . LEU A 1 79 ? 16.581 -7.048 -8.045 1.00 57.53 79 LEU A O 1
ATOM 614 N N . PRO A 1 80 ? 17.721 -5.393 -9.052 1.00 47.91 80 PRO A N 1
ATOM 615 C CA . PRO A 1 80 ? 18.165 -6.269 -10.121 1.00 47.91 80 PRO A CA 1
ATOM 616 C C . PRO A 1 80 ? 19.064 -7.322 -9.476 1.00 47.91 80 PRO A C 1
ATOM 618 O O . PRO A 1 80 ? 20.037 -6.977 -8.797 1.00 47.91 80 PRO A O 1
ATOM 621 N N . ARG A 1 81 ? 18.703 -8.600 -9.634 1.00 48.53 81 ARG A N 1
ATOM 622 C CA . ARG A 1 81 ? 19.512 -9.725 -9.162 1.00 48.53 81 ARG A CA 1
ATOM 623 C C . ARG A 1 81 ? 20.942 -9.549 -9.679 1.00 48.53 81 ARG A C 1
ATOM 625 O O . ARG A 1 81 ? 21.184 -9.713 -10.872 1.00 48.53 81 ARG A O 1
ATOM 632 N N . ARG A 1 82 ? 21.846 -9.152 -8.784 1.00 43.28 82 ARG A N 1
ATOM 633 C CA . ARG A 1 82 ? 23.290 -9.230 -9.000 1.00 43.28 82 ARG A CA 1
ATOM 634 C C . ARG A 1 82 ? 23.762 -10.664 -8.848 1.00 43.28 82 ARG A C 1
ATOM 636 O O . ARG A 1 82 ? 23.191 -11.373 -7.988 1.00 43.28 82 ARG A O 1
#

Mean predicted aligned error: 7.45 Å

Sequence (82 aa):
MLLASVSPYFRDLFTSGSSESQNGEILLEDMTASTLHSLLDYLYTEELSLSAQTAHDLFTAASKLQILPLKETVGREQLPRR

Solvent-accessible surface area (backbone atoms only — not comparable to full-atom values): 4852 Å² total; per-residue (Å²): 108,68,61,42,74,57,11,60,47,49,30,49,44,69,71,64,69,43,76,51,53,76,75,75,52,80,87,61,88,91,56,56,72,66,48,54,48,48,52,50,43,27,75,77,69,72,49,74,92,74,44,87,71,53,39,55,52,40,36,52,46,21,58,70,38,47,22,59,71,56,32,50,51,41,53,54,71,70,46,75,88,124